Protein AF-A0A382JFG4-F1 (afdb_monomer)

InterPro domains:
  IPR036909 Cytochrome c-like domain superfamily [G3DSA:1.10.760.10] (3-92)
  IPR036909 Cytochrome c-like domain superfamily [SSF46626] (4-91)

Sequence (92 aa):
MAGAAGAQEHPSEPHRHPEAQAIENPLESTADSRRVGRQRYVFMCRECHGNSGRGDGDMSHAGGVPSDFTDDVWQHGESDGEVFTVIKDGVT

Nearest PDB structures (foldseek):
  8x2j-assembly1_E  TM=8.444E-01  e=1.487E-02  Chloroflexus aurantiacus J-10-fl
  6loe-assembly1_E  TM=8.308E-01  e=1.359E-01  Roseiflexus castenholzii DSM 13941
  6lod-assembly1_E  TM=7.759E-01  e=1.266E-01  Roseiflexus castenholzii DSM 13941
  7o9u-assembly1_A  TM=5.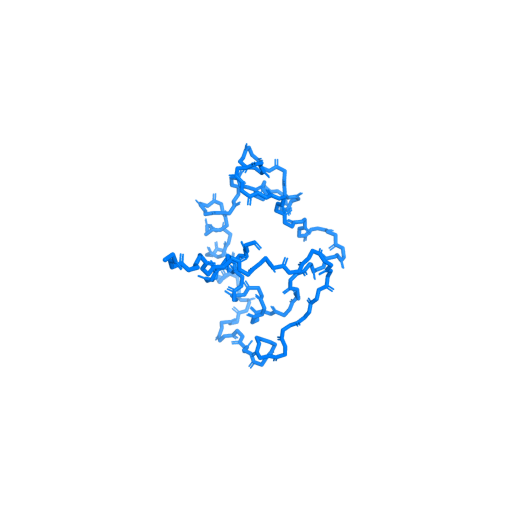068E-01  e=1.684E-01  Thioalkalivibrio paradoxus ARh 1

Organism: NCBI:txid408172

Secondary structure (DSSP, 8-state):
-PPP----PPPSS----HHHHT---SS---HHHHHHHHHHHHHHTHHHHTTTSSS-STTTTSSS----TTSS--TT-SSHHHHHHHHHH---

Structure (mmCIF, N/CA/C/O backbone):
data_AF-A0A382JFG4-F1
#
_entry.id   AF-A0A382JFG4-F1
#
loop_
_atom_site.group_PDB
_atom_site.id
_atom_site.type_symbol
_atom_site.label_atom_id
_atom_site.label_alt_id
_atom_site.label_comp_id
_atom_site.label_asym_id
_atom_site.label_entity_id
_atom_site.label_seq_id
_atom_site.pdbx_PDB_ins_code
_atom_site.Cartn_x
_atom_site.Cartn_y
_atom_site.Cartn_z
_atom_site.occupancy
_atom_site.B_iso_or_equiv
_atom_site.auth_seq_id
_atom_site.auth_comp_id
_atom_site.auth_asym_id
_atom_site.auth_atom_id
_atom_site.pdbx_PDB_model_num
ATOM 1 N N . MET A 1 1 ? 41.334 -4.334 13.024 1.00 34.38 1 MET A N 1
ATOM 2 C CA . MET A 1 1 ? 40.489 -4.663 11.859 1.00 34.38 1 MET A CA 1
ATOM 3 C C . MET A 1 1 ? 39.075 -4.870 12.383 1.00 34.38 1 MET A C 1
ATOM 5 O O . MET A 1 1 ? 38.800 -5.930 12.926 1.00 34.38 1 MET A O 1
ATOM 9 N N . ALA A 1 2 ? 38.244 -3.826 12.386 1.00 35.53 2 ALA A N 1
ATOM 10 C CA . ALA A 1 2 ? 36.867 -3.906 12.878 1.00 35.53 2 ALA A CA 1
ATOM 11 C C . ALA A 1 2 ? 35.985 -4.532 11.788 1.00 35.53 2 ALA A C 1
ATOM 13 O O . ALA A 1 2 ? 36.041 -4.094 10.640 1.00 35.53 2 ALA A O 1
ATOM 14 N N . GLY A 1 3 ? 35.248 -5.587 12.139 1.00 33.31 3 GLY A N 1
ATOM 15 C CA . GLY A 1 3 ? 34.343 -6.289 11.234 1.00 33.31 3 GLY A CA 1
ATOM 16 C C . GLY A 1 3 ? 33.158 -5.410 10.852 1.00 33.31 3 GLY A C 1
ATOM 17 O O . GLY A 1 3 ? 32.549 -4.777 11.713 1.00 33.31 3 GLY A O 1
ATOM 18 N N . ALA A 1 4 ? 32.848 -5.373 9.559 1.00 40.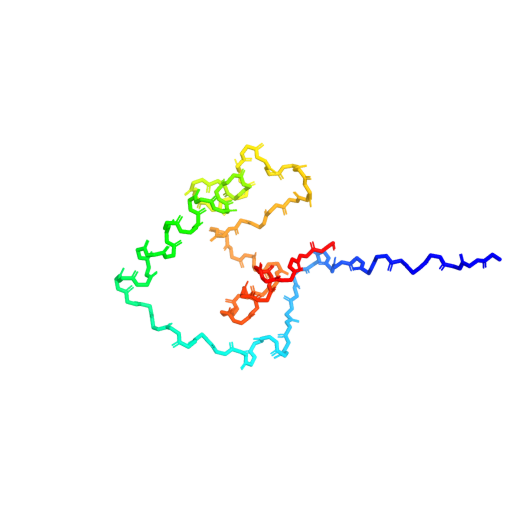72 4 ALA A N 1
ATOM 19 C CA . ALA A 1 4 ? 31.590 -4.839 9.073 1.00 40.72 4 ALA A CA 1
ATOM 20 C C . ALA A 1 4 ? 30.468 -5.764 9.565 1.00 40.72 4 ALA A C 1
ATOM 22 O O . ALA A 1 4 ? 30.479 -6.959 9.269 1.00 40.72 4 ALA A O 1
ATOM 23 N N . ALA A 1 5 ? 29.533 -5.223 10.343 1.00 39.56 5 ALA A N 1
ATOM 24 C CA . ALA A 1 5 ? 28.254 -5.875 10.572 1.00 39.56 5 ALA A CA 1
ATOM 25 C C . ALA A 1 5 ? 27.565 -5.970 9.205 1.00 39.56 5 ALA A C 1
ATOM 27 O O . ALA A 1 5 ? 27.263 -4.940 8.601 1.00 39.56 5 ALA A O 1
ATOM 28 N N . GLY A 1 6 ? 27.432 -7.189 8.679 1.00 38.53 6 GLY A N 1
ATOM 29 C CA . GLY A 1 6 ? 26.721 -7.432 7.431 1.00 38.53 6 GLY A CA 1
ATOM 30 C C . GLY A 1 6 ? 25.304 -6.886 7.547 1.00 38.53 6 GLY A C 1
ATOM 31 O O . GLY A 1 6 ? 24.648 -7.088 8.571 1.00 38.53 6 GLY A O 1
ATOM 32 N N . ALA A 1 7 ? 24.854 -6.165 6.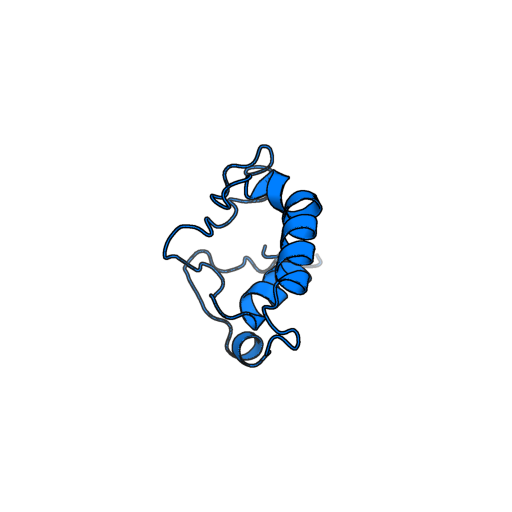520 1.00 49.47 7 ALA A N 1
ATOM 33 C CA . ALA A 1 7 ? 23.432 -5.951 6.325 1.00 49.47 7 ALA A CA 1
ATOM 34 C C . ALA A 1 7 ? 22.797 -7.343 6.290 1.00 49.47 7 ALA A C 1
ATOM 36 O O . ALA A 1 7 ? 23.196 -8.194 5.505 1.00 49.47 7 ALA A O 1
ATOM 37 N N . GLN A 1 8 ? 21.918 -7.605 7.241 1.00 51.12 8 GLN A N 1
ATOM 38 C CA . GLN A 1 8 ? 21.192 -8.859 7.325 1.00 51.12 8 GLN A CA 1
ATOM 39 C C . GLN A 1 8 ? 20.208 -8.869 6.152 1.00 51.12 8 GLN A C 1
ATOM 41 O O . GLN A 1 8 ? 19.219 -8.148 6.183 1.00 51.12 8 GLN A O 1
ATOM 46 N N . GLU A 1 9 ? 20.557 -9.605 5.096 1.00 61.62 9 GLU A N 1
ATOM 47 C CA . GLU A 1 9 ? 19.747 -9.787 3.888 1.00 61.62 9 GLU A CA 1
ATOM 48 C C . GLU A 1 9 ? 18.390 -10.398 4.272 1.00 61.62 9 GLU A C 1
ATOM 50 O O . GLU A 1 9 ? 18.328 -11.409 4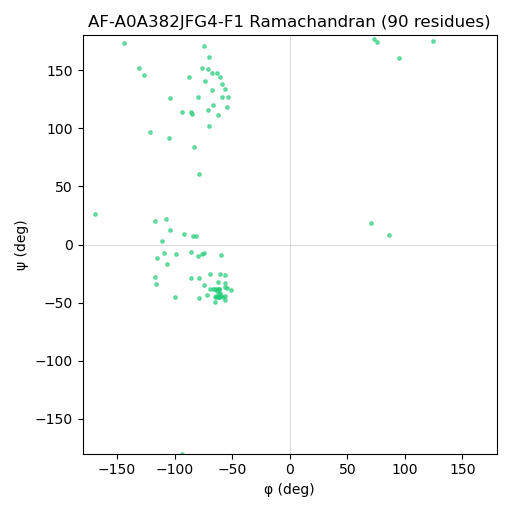.980 1.00 61.62 9 GLU A O 1
ATOM 55 N N . HIS A 1 10 ? 17.296 -9.758 3.855 1.00 70.88 10 HIS A N 1
ATOM 56 C CA . HIS A 1 10 ? 15.944 -10.225 4.126 1.00 70.88 10 HIS A CA 1
ATOM 57 C C . HIS A 1 10 ? 15.647 -11.447 3.236 1.00 70.88 10 HIS A C 1
ATOM 59 O O . HIS A 1 10 ? 16.070 -11.472 2.076 1.00 70.88 10 HIS A O 1
ATOM 65 N N . PRO A 1 11 ? 14.951 -12.488 3.737 1.00 81.94 11 PRO A N 1
ATOM 66 C CA . PRO A 1 11 ? 14.773 -13.724 2.978 1.00 81.94 11 PRO A CA 1
ATOM 67 C C . PRO A 1 11 ? 14.064 -13.499 1.635 1.00 81.94 11 PRO A C 1
ATOM 69 O O . PRO A 1 11 ? 13.079 -12.761 1.559 1.00 81.94 11 PRO A O 1
ATOM 72 N N . SER A 1 12 ? 14.547 -14.168 0.583 1.00 81.31 12 SER A N 1
ATOM 73 C CA . SER A 1 12 ? 13.997 -14.074 -0.778 1.00 81.31 12 SER A CA 1
ATOM 74 C C . SER A 1 12 ? 12.728 -14.900 -0.994 1.00 81.31 12 SER A C 1
ATOM 76 O O . SER A 1 12 ? 11.900 -14.567 -1.845 1.00 81.31 12 SER A O 1
ATOM 78 N N . GLU A 1 13 ? 12.574 -15.995 -0.252 1.00 88.88 13 GLU A N 1
ATOM 79 C CA . GLU A 1 13 ? 11.382 -16.836 -0.306 1.00 88.88 13 GLU A CA 1
ATOM 80 C C . GLU A 1 13 ? 10.202 -16.198 0.443 1.00 88.88 13 GLU A C 1
ATOM 82 O O . GLU A 1 13 ? 10.426 -15.493 1.428 1.00 88.88 13 GLU A O 1
ATOM 87 N N . PRO A 1 14 ? 8.946 -16.483 0.044 1.00 92.94 14 PRO A N 1
ATOM 88 C CA . PRO A 1 14 ? 7.778 -16.082 0.816 1.00 92.94 14 PRO A CA 1
ATOM 89 C C . PRO A 1 14 ? 7.876 -16.558 2.267 1.00 92.94 14 PRO A C 1
ATOM 91 O O . PRO A 1 14 ? 8.061 -17.748 2.537 1.00 92.94 14 PRO A O 1
ATOM 94 N N . HIS A 1 15 ? 7.716 -15.638 3.209 1.00 93.12 15 HIS A N 1
ATOM 95 C CA . HIS A 1 15 ? 7.781 -15.930 4.637 1.00 93.12 15 HIS A CA 1
ATOM 96 C C . HIS A 1 15 ? 6.783 -15.080 5.420 1.00 93.12 15 HIS A C 1
ATOM 98 O O . HIS A 1 15 ? 6.077 -14.238 4.868 1.00 93.12 15 HIS A O 1
ATOM 104 N N . ARG A 1 16 ? 6.672 -15.375 6.716 1.00 94.12 16 ARG A N 1
ATOM 105 C CA . ARG A 1 16 ? 5.703 -14.775 7.632 1.00 94.12 16 ARG A CA 1
ATOM 106 C C . ARG A 1 16 ? 6.394 -14.306 8.901 1.00 94.12 16 ARG A C 1
ATOM 108 O O . ARG A 1 16 ? 7.379 -14.912 9.323 1.00 94.12 16 ARG A O 1
ATOM 115 N N . HIS A 1 17 ? 5.828 -13.286 9.535 1.00 93.44 17 HIS A N 1
ATOM 116 C CA . HIS A 1 17 ? 6.366 -12.669 10.747 1.00 93.44 17 HIS A CA 1
ATOM 117 C C . HIS A 1 17 ? 5.326 -12.751 11.876 1.00 93.44 17 HIS A C 1
ATOM 119 O O . HIS A 1 17 ? 4.413 -11.923 11.917 1.00 93.44 17 HIS A O 1
ATOM 125 N N . PRO A 1 18 ? 5.402 -13.754 12.775 1.00 95.69 18 PRO A N 1
ATOM 126 C CA . PRO A 1 18 ? 4.386 -13.983 13.808 1.00 95.69 18 PRO A CA 1
ATOM 127 C C . PRO A 1 18 ? 4.128 -12.771 14.708 1.00 95.69 18 PRO A C 1
ATOM 129 O O . PRO A 1 18 ? 2.988 -12.503 15.081 1.00 95.69 18 PRO A O 1
ATOM 132 N N . GLU A 1 19 ? 5.171 -12.012 15.032 1.00 94.88 19 GLU A N 1
ATOM 133 C CA . GLU A 1 19 ? 5.068 -10.798 15.837 1.00 94.88 19 GLU A CA 1
ATOM 134 C C . GLU A 1 19 ? 4.297 -9.695 15.103 1.00 94.88 19 GLU A C 1
ATOM 136 O O . GLU A 1 19 ? 3.496 -8.995 15.720 1.00 94.88 19 GLU A O 1
ATOM 141 N N . ALA A 1 20 ? 4.498 -9.560 13.788 1.00 96.44 20 ALA A N 1
ATOM 142 C CA . ALA A 1 20 ? 3.787 -8.580 12.974 1.00 96.44 20 ALA A CA 1
ATOM 143 C C . ALA A 1 20 ? 2.332 -8.997 12.724 1.00 96.44 20 ALA A C 1
ATOM 145 O O . ALA A 1 20 ? 1.451 -8.147 12.742 1.00 96.44 20 ALA A O 1
ATOM 146 N N . GLN A 1 21 ? 2.046 -10.295 12.587 1.00 97.44 21 GLN A N 1
ATOM 147 C CA . GLN A 1 21 ? 0.672 -10.808 12.468 1.00 97.44 21 GLN A CA 1
ATOM 148 C C . GLN A 1 21 ? -0.199 -10.494 13.691 1.00 97.44 21 GLN A C 1
ATOM 150 O O . GLN A 1 21 ? -1.419 -10.419 13.571 1.00 97.44 21 GLN A O 1
ATOM 155 N N . ALA A 1 22 ? 0.408 -10.304 14.866 1.00 97.25 22 ALA A N 1
ATOM 156 C CA . ALA A 1 22 ? -0.306 -9.895 16.073 1.00 97.25 22 ALA A CA 1
ATOM 157 C C . ALA A 1 22 ? -0.680 -8.398 16.083 1.00 97.25 22 ALA A C 1
ATOM 159 O O . ALA A 1 22 ? -1.400 -7.957 16.980 1.00 97.25 22 ALA A O 1
ATOM 160 N N . ILE A 1 23 ? -0.187 -7.606 15.123 1.00 97.19 23 ILE A N 1
ATOM 161 C CA . ILE A 1 23 ? -0.521 -6.188 14.989 1.00 97.19 23 ILE A CA 1
ATOM 162 C C . ILE A 1 23 ? -1.811 -6.066 14.182 1.00 97.19 23 ILE A C 1
ATOM 164 O O . ILE A 1 23 ? -1.856 -6.346 12.985 1.00 97.19 23 ILE A O 1
ATOM 168 N N . GLU A 1 24 ? -2.858 -5.587 14.841 1.00 96.06 24 GLU A N 1
ATOM 169 C CA . GLU A 1 24 ? -4.134 -5.299 14.199 1.00 96.06 24 GLU A CA 1
ATOM 170 C C . GLU A 1 24 ? -4.150 -3.880 13.630 1.00 96.06 24 GLU A C 1
ATOM 172 O O . GLU A 1 24 ? -3.625 -2.936 14.228 1.00 96.06 24 GLU A O 1
ATOM 177 N N . ASN A 1 25 ? -4.801 -3.713 12.483 1.00 95.81 25 ASN A N 1
ATOM 178 C CA . ASN A 1 25 ? -5.064 -2.397 11.929 1.00 95.81 25 ASN A CA 1
ATOM 179 C C . ASN A 1 25 ? -6.127 -1.681 12.774 1.00 95.81 25 ASN A C 1
ATOM 181 O O . ASN A 1 25 ? -7.280 -2.114 12.799 1.00 95.81 25 ASN A O 1
ATOM 185 N N . PRO A 1 26 ? -5.786 -0.565 13.443 1.00 95.44 26 PRO A N 1
ATOM 186 C CA . PRO A 1 26 ? -6.744 0.148 14.279 1.00 95.44 26 PRO A CA 1
ATOM 187 C C . PRO A 1 26 ? -7.771 0.937 13.452 1.00 95.44 26 PRO A C 1
ATOM 189 O O . PRO A 1 26 ? -8.688 1.528 14.022 1.00 95.44 26 PRO A O 1
ATOM 192 N N . LEU A 1 27 ? -7.601 1.017 12.127 1.00 94.31 27 LEU A N 1
ATOM 193 C CA . LEU A 1 27 ? -8.467 1.763 11.225 1.00 94.31 27 LEU A CA 1
ATOM 194 C C . LEU A 1 27 ? -9.387 0.823 10.449 1.00 94.31 27 LEU A C 1
ATOM 196 O O . LEU A 1 27 ? -8.949 -0.054 9.710 1.00 94.31 27 LEU A O 1
ATOM 200 N N . GLU A 1 28 ? -10.685 1.091 10.524 1.00 95.44 28 GLU A N 1
ATOM 201 C CA . GLU A 1 28 ? -11.671 0.387 9.713 1.00 95.44 28 GLU A CA 1
ATOM 202 C C . GLU A 1 28 ? -11.535 0.728 8.215 1.00 95.44 28 GLU A C 1
ATOM 204 O O . GLU A 1 28 ? -11.240 1.865 7.819 1.00 95.44 28 GLU A O 1
ATOM 209 N N . SER A 1 29 ? -11.844 -0.243 7.348 1.00 95.44 29 SER A N 1
ATOM 210 C CA . SER A 1 29 ? -11.844 -0.088 5.882 1.00 95.44 29 SER A CA 1
ATOM 211 C C . SER A 1 29 ? -13.103 0.630 5.367 1.00 95.44 29 SER A C 1
ATOM 213 O O . SER A 1 29 ? -13.918 0.108 4.602 1.00 95.44 29 SER A O 1
ATOM 215 N N . THR A 1 30 ? -13.290 1.868 5.817 1.00 98.06 30 THR A N 1
ATOM 216 C CA . THR A 1 30 ? -14.363 2.759 5.372 1.00 98.06 30 THR A CA 1
ATOM 217 C C . THR A 1 30 ? -14.099 3.317 3.965 1.00 98.06 30 THR A C 1
ATOM 219 O O . THR A 1 30 ? -13.034 3.155 3.365 1.00 98.06 30 THR A O 1
ATOM 222 N N . ALA A 1 31 ? -15.088 3.993 3.373 1.00 98.00 31 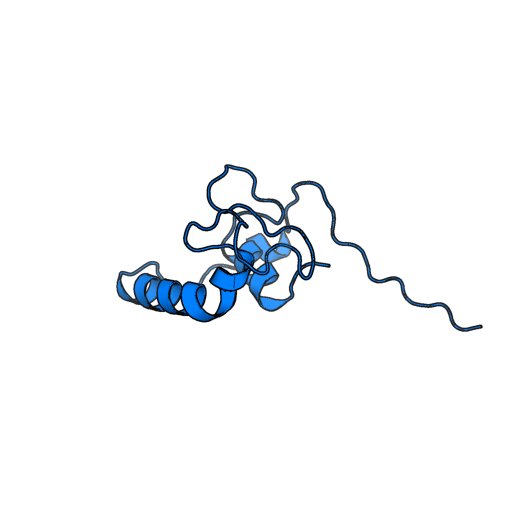ALA A N 1
ATOM 223 C CA . ALA A 1 31 ? -14.879 4.700 2.107 1.00 98.00 31 ALA A CA 1
ATOM 224 C C . ALA A 1 31 ? -13.810 5.804 2.229 1.00 98.00 31 ALA A C 1
ATOM 226 O O . ALA A 1 31 ? -12.989 5.968 1.324 1.00 98.00 31 ALA A O 1
ATOM 227 N N . ASP A 1 32 ? -13.782 6.516 3.357 1.00 97.88 32 ASP A N 1
ATOM 228 C CA . ASP A 1 32 ? -12.823 7.592 3.592 1.00 97.88 32 ASP A CA 1
ATOM 229 C C . ASP A 1 32 ? -11.403 7.082 3.833 1.00 97.88 32 ASP A C 1
ATOM 231 O O . ASP A 1 32 ? -10.470 7.621 3.232 1.00 97.88 32 ASP A O 1
ATOM 235 N N . SER A 1 33 ? -11.218 6.021 4.630 1.00 97.25 33 SER A N 1
ATOM 236 C CA . SER A 1 33 ? -9.880 5.451 4.845 1.00 97.25 33 SER A CA 1
ATOM 237 C C . SER A 1 33 ? -9.295 4.911 3.538 1.00 97.25 33 SER A C 1
ATOM 239 O O . SER A 1 33 ? -8.143 5.202 3.219 1.00 97.25 33 SER A O 1
ATOM 241 N N . ARG A 1 34 ? -10.107 4.258 2.695 1.00 97.19 34 ARG A N 1
ATOM 242 C CA . ARG A 1 34 ? -9.687 3.809 1.354 1.00 97.19 34 ARG A CA 1
ATOM 243 C C . ARG A 1 34 ? -9.366 4.964 0.408 1.00 97.19 34 ARG A C 1
ATOM 245 O O . ARG A 1 34 ? -8.406 4.881 -0.358 1.00 97.19 34 ARG A O 1
ATOM 252 N N . ARG A 1 35 ? -10.128 6.062 0.451 1.00 97.94 35 ARG A N 1
ATOM 253 C CA . ARG A 1 35 ? -9.842 7.268 -0.346 1.00 97.94 35 ARG A CA 1
ATOM 254 C C . ARG A 1 35 ? -8.502 7.888 0.050 1.00 97.94 35 ARG A C 1
ATOM 256 O O . ARG A 1 35 ? -7.716 8.238 -0.829 1.00 97.94 35 ARG A O 1
ATOM 263 N N . VAL A 1 36 ? -8.235 8.010 1.350 1.00 97.69 36 VAL A N 1
ATOM 264 C CA . VAL A 1 36 ? -6.951 8.508 1.864 1.00 97.69 36 VAL A CA 1
ATOM 265 C C . VAL A 1 36 ? -5.817 7.543 1.510 1.00 97.69 36 VAL A C 1
ATOM 267 O O . VAL A 1 36 ? -4.794 7.987 0.993 1.00 97.69 36 VAL A O 1
ATOM 270 N N . GLY A 1 37 ? -6.013 6.234 1.690 1.00 96.44 37 GLY A N 1
ATOM 271 C CA . GLY A 1 37 ? -5.046 5.199 1.312 1.00 96.44 37 GLY A CA 1
ATOM 272 C C . GLY A 1 37 ? -4.664 5.265 -0.167 1.00 96.44 37 GLY A C 1
ATOM 273 O O . GLY A 1 37 ? -3.480 5.289 -0.494 1.00 96.44 37 GLY A O 1
ATOM 274 N N . ARG A 1 38 ? -5.643 5.437 -1.068 1.00 97.00 38 ARG A N 1
ATOM 275 C CA . ARG A 1 38 ? -5.388 5.647 -2.503 1.00 97.00 38 ARG A CA 1
ATOM 276 C C . ARG A 1 38 ? -4.506 6.866 -2.763 1.00 97.00 38 ARG A C 1
ATOM 278 O O . ARG A 1 38 ? -3.595 6.786 -3.580 1.00 97.00 38 ARG A O 1
ATOM 285 N N . GLN A 1 39 ? -4.773 7.994 -2.101 1.00 98.00 39 GLN A N 1
ATOM 286 C CA . GLN A 1 39 ? -3.951 9.196 -2.267 1.00 98.00 39 GLN A CA 1
ATOM 287 C C . GLN A 1 39 ? -2.508 8.926 -1.831 1.00 98.00 39 GLN A C 1
ATOM 289 O O . GLN A 1 39 ? -1.582 9.255 -2.566 1.00 98.00 39 GLN A O 1
ATOM 294 N N . ARG A 1 40 ? -2.312 8.271 -0.681 1.00 97.25 40 ARG A N 1
ATOM 295 C CA . ARG A 1 40 ? -0.974 7.906 -0.192 1.00 97.25 40 ARG A CA 1
ATOM 296 C C . ARG A 1 40 ? -0.244 6.974 -1.152 1.00 97.25 40 ARG A C 1
ATOM 298 O O . ARG A 1 40 ? 0.898 7.264 -1.486 1.00 97.25 40 ARG A O 1
ATOM 305 N N . TYR A 1 41 ? -0.918 5.948 -1.665 1.00 97.31 41 TYR A N 1
ATOM 306 C CA . TYR A 1 41 ? -0.353 5.042 -2.664 1.00 97.31 41 TYR A CA 1
ATOM 307 C C . TYR A 1 41 ? 0.137 5.794 -3.908 1.00 97.31 41 TYR A C 1
ATOM 309 O O . TYR A 1 41 ? 1.273 5.611 -4.341 1.00 97.31 41 TYR A O 1
ATOM 317 N N . VAL A 1 42 ? -0.692 6.694 -4.451 1.00 97.19 42 VAL A N 1
ATOM 318 C CA . VAL A 1 42 ? -0.346 7.476 -5.649 1.00 97.19 42 VAL A CA 1
ATOM 319 C C . VAL A 1 42 ? 0.885 8.355 -5.431 1.00 97.19 42 VAL A C 1
ATOM 321 O O . VAL A 1 42 ? 1.678 8.491 -6.358 1.00 97.19 42 VAL A O 1
ATOM 324 N N . PHE A 1 43 ? 1.036 8.947 -4.243 1.00 96.62 43 PHE A N 1
ATOM 325 C CA . PHE A 1 43 ? 2.139 9.863 -3.941 1.00 96.62 43 PHE A CA 1
ATOM 326 C C . PHE A 1 43 ? 3.423 9.176 -3.468 1.00 96.62 43 PHE A C 1
ATOM 328 O O . PHE A 1 43 ? 4.488 9.744 -3.666 1.00 96.62 43 PHE A O 1
ATOM 335 N N . MET A 1 44 ? 3.333 8.009 -2.825 1.00 95.56 44 MET A N 1
ATOM 336 C CA . MET A 1 44 ? 4.477 7.391 -2.138 1.00 95.56 44 MET A CA 1
ATOM 337 C C . MET A 1 44 ? 4.901 6.042 -2.727 1.00 95.56 44 MET A C 1
ATOM 339 O O . MET A 1 44 ? 6.057 5.664 -2.592 1.00 95.56 44 MET A O 1
ATOM 343 N N . CYS A 1 45 ? 3.982 5.291 -3.340 1.00 95.31 45 CYS A N 1
ATOM 344 C CA . CYS A 1 45 ? 4.200 3.875 -3.672 1.00 95.31 45 CYS A CA 1
ATOM 345 C C . CYS A 1 45 ? 4.199 3.618 -5.185 1.00 95.31 45 CYS A C 1
ATOM 347 O O . CYS A 1 45 ? 4.925 2.758 -5.681 1.00 95.31 45 CYS A O 1
ATOM 349 N N . ARG A 1 46 ? 3.381 4.376 -5.924 1.00 96.88 46 ARG A N 1
ATOM 350 C CA . ARG A 1 46 ? 3.120 4.209 -7.362 1.00 96.88 46 ARG A CA 1
ATOM 351 C C . ARG A 1 46 ? 4.375 4.258 -8.230 1.00 96.88 46 ARG A C 1
ATOM 353 O O . ARG A 1 46 ? 4.404 3.599 -9.262 1.00 96.88 46 ARG A O 1
ATOM 360 N N . GLU A 1 47 ? 5.380 5.046 -7.860 1.00 95.00 47 GLU A N 1
ATOM 361 C CA . GLU A 1 47 ? 6.601 5.182 -8.665 1.00 95.00 47 GLU A CA 1
ATOM 362 C C . GLU A 1 47 ? 7.351 3.853 -8.805 1.00 95.00 47 GLU A C 1
ATOM 364 O O . GLU A 1 47 ? 7.906 3.592 -9.867 1.00 95.00 47 GLU A O 1
ATOM 369 N N . CYS A 1 48 ? 7.292 2.983 -7.792 1.00 94.62 48 CYS A N 1
ATOM 370 C CA . CYS A 1 48 ? 7.887 1.646 -7.841 1.00 94.62 48 CYS A CA 1
ATOM 371 C C . CYS A 1 48 ? 6.845 0.562 -8.156 1.00 94.62 48 CYS A C 1
ATOM 373 O O . CYS A 1 48 ? 7.075 -0.282 -9.014 1.00 94.62 48 CYS A O 1
ATOM 375 N N . HIS A 1 49 ? 5.676 0.598 -7.507 1.00 95.00 49 HIS A N 1
ATOM 376 C CA . HIS A 1 49 ? 4.657 -0.454 -7.641 1.00 95.00 49 HIS A CA 1
ATOM 377 C C . HIS A 1 49 ? 3.703 -0.281 -8.838 1.00 95.00 49 HIS A C 1
ATOM 379 O O . HIS A 1 49 ? 2.881 -1.155 -9.105 1.00 95.00 49 HIS A O 1
ATOM 385 N N . GLY A 1 50 ? 3.778 0.840 -9.559 1.00 96.25 50 GLY A N 1
ATOM 386 C CA . GLY A 1 50 ? 2.921 1.136 -10.707 1.00 96.25 50 GLY A CA 1
ATOM 387 C C . GLY A 1 50 ? 1.493 1.545 -10.325 1.00 96.25 50 GLY A C 1
ATOM 388 O O . GLY A 1 50 ? 1.086 1.522 -9.164 1.00 96.25 50 GLY A O 1
ATOM 389 N N . ASN A 1 51 ? 0.680 1.944 -11.308 1.00 95.75 51 ASN A N 1
ATOM 390 C CA . ASN A 1 51 ? -0.727 2.316 -11.063 1.00 95.75 51 ASN A CA 1
ATOM 391 C C . ASN A 1 51 ? -1.613 1.121 -10.686 1.00 95.75 51 ASN A C 1
ATOM 393 O O . ASN A 1 51 ? -2.658 1.307 -10.062 1.00 95.75 51 ASN A O 1
ATOM 397 N N . SER A 1 52 ? -1.216 -0.076 -11.114 1.00 95.31 52 SER A N 1
ATOM 398 C CA . SER A 1 52 ? -1.980 -1.310 -10.939 1.00 95.31 52 SER A CA 1
ATOM 399 C C . SER A 1 52 ? -1.510 -2.152 -9.750 1.00 95.31 52 SER A C 1
ATOM 401 O O . SER A 1 52 ? -2.204 -3.096 -9.398 1.00 95.31 52 SER A O 1
ATOM 403 N N . GLY A 1 53 ? -0.388 -1.796 -9.112 1.00 95.50 53 GLY A N 1
ATOM 404 C CA . GLY A 1 53 ? 0.180 -2.566 -8.003 1.00 95.50 53 GLY A CA 1
ATOM 405 C C . GLY A 1 53 ? 1.104 -3.700 -8.428 1.00 95.50 53 GLY A C 1
ATOM 406 O O . GLY A 1 53 ? 1.516 -4.464 -7.570 1.00 95.50 53 GLY A O 1
ATOM 407 N N . ARG A 1 54 ? 1.454 -3.807 -9.713 1.00 95.56 54 ARG A N 1
ATOM 408 C CA . ARG A 1 54 ? 2.175 -4.954 -10.288 1.00 95.56 54 ARG A CA 1
ATOM 409 C C . ARG A 1 54 ? 3.696 -4.911 -10.140 1.00 95.56 54 ARG A C 1
ATOM 411 O O . ARG A 1 54 ? 4.393 -5.698 -10.770 1.00 95.56 54 ARG A O 1
ATOM 418 N N . GLY A 1 55 ? 4.229 -3.948 -9.390 1.00 94.56 55 GLY A N 1
ATOM 419 C CA . GLY A 1 55 ? 5.681 -3.773 -9.302 1.00 94.56 55 GLY A CA 1
ATOM 420 C C . GLY A 1 55 ? 6.311 -3.232 -10.591 1.00 94.56 55 GLY A C 1
ATOM 421 O O . GLY A 1 55 ? 7.512 -3.371 -10.779 1.00 94.56 55 GLY A O 1
ATOM 422 N N . ASP A 1 56 ? 5.517 -2.633 -11.487 1.00 95.00 56 ASP A N 1
ATOM 423 C CA . ASP A 1 56 ? 5.917 -2.217 -12.840 1.00 95.00 56 ASP A CA 1
ATOM 424 C C . ASP A 1 56 ? 6.066 -0.693 -13.000 1.00 95.00 56 ASP A C 1
ATOM 426 O O . ASP A 1 56 ? 5.968 -0.158 -14.105 1.00 95.00 56 ASP A O 1
ATOM 430 N N . GLY A 1 57 ? 6.279 0.030 -11.895 1.00 94.88 57 GLY A N 1
ATOM 431 C CA . GLY A 1 57 ? 6.502 1.475 -11.921 1.00 94.88 57 GLY A CA 1
ATOM 432 C C . GLY A 1 57 ? 7.859 1.862 -12.522 1.00 94.88 57 GLY A C 1
ATOM 433 O O . GLY A 1 57 ? 8.789 1.055 -12.568 1.00 94.88 57 GLY A O 1
ATOM 434 N N . ASP A 1 58 ? 7.995 3.124 -12.938 1.00 94.62 58 ASP A N 1
ATOM 435 C CA . ASP A 1 58 ? 9.211 3.659 -13.576 1.00 94.62 58 ASP A CA 1
ATOM 436 C C . ASP A 1 58 ? 10.480 3.480 -12.715 1.00 94.62 58 ASP A C 1
ATOM 438 O O . ASP A 1 58 ? 11.587 3.385 -13.243 1.00 94.62 58 ASP A O 1
ATOM 442 N N . MET A 1 59 ? 10.322 3.399 -11.389 1.00 93.31 59 MET A N 1
ATOM 443 C CA . MET A 1 59 ? 11.400 3.220 -10.409 1.00 93.31 59 MET A CA 1
ATOM 444 C C . MET A 1 59 ? 11.495 1.792 -9.850 1.00 93.31 59 MET A C 1
ATOM 446 O O . MET A 1 59 ? 12.236 1.552 -8.897 1.00 93.31 59 MET A O 1
ATOM 450 N N . SER A 1 60 ? 10.805 0.821 -10.453 1.00 90.81 60 SER A N 1
ATOM 451 C CA . SER A 1 60 ? 10.784 -0.592 -10.027 1.00 90.81 60 SER A CA 1
ATOM 452 C C . SER A 1 60 ? 12.149 -1.294 -10.010 1.00 90.81 60 SER A C 1
ATOM 454 O O . SER A 1 60 ? 12.253 -2.408 -9.518 1.00 90.81 60 SER A O 1
ATOM 456 N N . HIS A 1 61 ? 13.211 -0.677 -10.530 1.00 85.38 61 HIS A N 1
ATOM 457 C CA . HIS A 1 61 ? 14.564 -1.246 -10.547 1.00 85.38 61 HIS A CA 1
ATOM 458 C C . HIS A 1 61 ? 15.551 -0.512 -9.629 1.00 85.38 61 HIS A C 1
ATOM 460 O O . HIS A 1 61 ? 16.737 -0.834 -9.616 1.00 85.38 61 HIS A O 1
ATOM 466 N N . ALA A 1 62 ? 15.093 0.493 -8.877 1.00 80.75 62 ALA A N 1
ATOM 467 C CA . ALA A 1 62 ? 15.971 1.399 -8.138 1.00 80.75 62 ALA A CA 1
ATOM 468 C C . ALA A 1 62 ? 16.510 0.835 -6.806 1.00 80.75 62 ALA A C 1
ATOM 470 O O . ALA A 1 62 ? 17.401 1.447 -6.219 1.00 80.75 62 ALA A O 1
ATOM 471 N N . GLY A 1 63 ? 16.004 -0.307 -6.326 1.00 73.25 63 GLY A N 1
ATOM 472 C CA . GLY A 1 63 ? 16.393 -0.853 -5.017 1.00 73.25 63 GLY A CA 1
ATOM 473 C C . GLY A 1 63 ? 15.923 -2.279 -4.721 1.00 73.25 63 GLY A C 1
ATOM 474 O O . GLY A 1 63 ? 15.739 -2.614 -3.561 1.00 73.25 63 GLY A O 1
ATOM 475 N N . GLY A 1 64 ? 15.692 -3.098 -5.751 1.00 79.50 64 GLY A N 1
ATOM 476 C CA . GLY A 1 64 ? 15.065 -4.422 -5.640 1.00 79.50 64 GLY A CA 1
ATOM 477 C C . GLY A 1 64 ? 13.844 -4.531 -6.550 1.00 79.50 64 GLY A C 1
ATOM 478 O O . GLY A 1 64 ? 13.479 -3.547 -7.187 1.00 79.50 64 GLY A O 1
ATOM 479 N N . VAL A 1 65 ? 13.237 -5.718 -6.633 1.00 84.75 65 VAL A N 1
ATOM 480 C CA . VAL A 1 65 ? 11.991 -5.934 -7.388 1.00 84.75 65 VAL A CA 1
ATOM 481 C C . VAL A 1 65 ? 10.814 -5.773 -6.420 1.00 84.75 65 VAL A C 1
ATOM 483 O O . VAL A 1 65 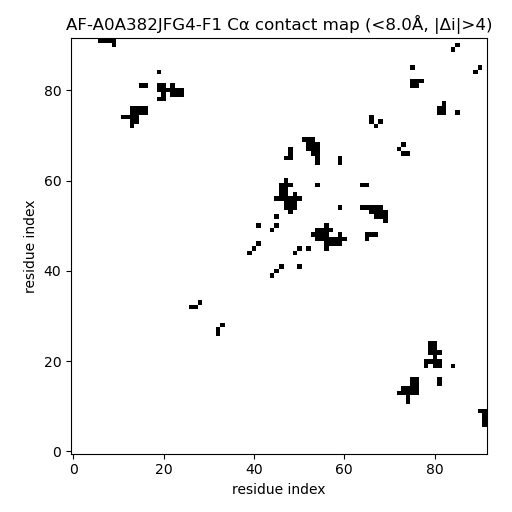? 10.703 -6.576 -5.493 1.00 84.75 65 VAL A O 1
ATOM 486 N N . PRO A 1 66 ? 9.953 -4.751 -6.584 1.00 90.88 66 PRO A N 1
ATOM 487 C CA . PRO A 1 66 ? 8.784 -4.578 -5.733 1.00 90.88 66 PRO A CA 1
ATOM 488 C C . PRO A 1 66 ? 7.814 -5.753 -5.889 1.00 90.88 66 PRO A C 1
ATOM 490 O O . PRO A 1 66 ? 7.672 -6.300 -6.981 1.00 90.88 66 PRO A O 1
ATOM 493 N N . SER A 1 67 ? 7.107 -6.107 -4.816 1.00 91.12 67 SER A N 1
ATOM 494 C CA . SER A 1 67 ? 6.054 -7.126 -4.872 1.00 91.12 67 SER A CA 1
ATOM 495 C C . SER A 1 67 ? 4.926 -6.731 -5.834 1.00 91.12 67 SER A C 1
ATOM 497 O O . SER A 1 67 ? 4.549 -5.553 -5.908 1.00 91.12 67 SER A O 1
ATOM 499 N N . ASP A 1 68 ? 4.370 -7.727 -6.528 1.00 93.06 68 ASP A N 1
ATOM 500 C CA . ASP A 1 68 ? 3.124 -7.612 -7.286 1.00 93.06 68 ASP A CA 1
ATOM 501 C C . ASP A 1 68 ? 1.948 -7.846 -6.327 1.00 93.06 68 ASP A C 1
ATOM 503 O O . ASP A 1 68 ? 1.754 -8.934 -5.808 1.00 93.06 68 ASP A O 1
ATOM 507 N N . PHE A 1 69 ? 1.154 -6.811 -6.060 1.00 93.56 69 PHE A N 1
ATOM 508 C CA . PHE A 1 69 ? -0.014 -6.894 -5.175 1.00 93.56 69 PHE A CA 1
ATOM 509 C C . PHE A 1 69 ? -1.263 -7.473 -5.860 1.00 93.56 69 PHE A C 1
ATOM 511 O O . PHE A 1 69 ? -2.360 -7.401 -5.303 1.00 93.56 69 PHE A O 1
ATOM 518 N N . THR A 1 70 ? -1.134 -7.960 -7.095 1.00 93.69 70 THR A N 1
ATOM 519 C CA . THR A 1 70 ? -2.226 -8.538 -7.891 1.00 93.69 70 THR A CA 1
ATOM 520 C C . THR A 1 70 ? -2.109 -10.047 -8.074 1.00 93.69 70 THR A C 1
ATOM 522 O O . THR A 1 70 ? -3.042 -10.653 -8.605 1.00 93.69 70 THR A O 1
ATOM 525 N N . ASP A 1 71 ? -0.999 -10.646 -7.641 1.00 93.56 71 ASP A N 1
ATOM 526 C CA . ASP A 1 71 ? -0.830 -12.093 -7.588 1.00 93.56 71 ASP A CA 1
ATOM 527 C C . ASP A 1 71 ? -1.207 -12.661 -6.204 1.00 93.56 71 ASP A C 1
ATOM 529 O O . ASP A 1 71 ? -1.644 -11.944 -5.302 1.00 93.56 71 ASP A O 1
ATOM 533 N N . ASP A 1 72 ? -1.082 -13.981 -6.055 1.00 92.62 72 ASP A N 1
ATOM 534 C CA . ASP A 1 72 ? -1.368 -14.685 -4.800 1.00 92.62 72 ASP A CA 1
ATOM 535 C C . ASP A 1 72 ? -0.112 -14.836 -3.904 1.00 92.62 72 ASP A C 1
ATOM 537 O O . ASP A 1 72 ? -0.127 -15.577 -2.916 1.00 92.62 72 ASP A O 1
ATOM 541 N N . VAL A 1 73 ? 1.004 -14.178 -4.246 1.00 92.31 73 VAL A N 1
ATOM 542 C CA . VAL A 1 73 ? 2.321 -14.353 -3.621 1.00 92.31 73 VAL A CA 1
ATOM 543 C C . VAL A 1 73 ? 2.662 -13.181 -2.697 1.00 92.31 73 VAL A C 1
ATOM 545 O O . VAL A 1 73 ? 3.329 -12.208 -3.043 1.00 92.31 73 VAL A O 1
ATOM 548 N N . TRP A 1 74 ? 2.308 -13.341 -1.426 1.00 91.69 74 TRP A N 1
ATOM 549 C CA . TRP A 1 74 ? 2.682 -12.402 -0.369 1.00 91.69 74 TRP A CA 1
ATOM 550 C C . TRP A 1 74 ? 4.093 -12.670 0.165 1.00 91.69 74 TRP A C 1
ATOM 552 O O . TRP A 1 74 ? 4.272 -13.339 1.184 1.00 91.69 74 TRP A O 1
ATOM 562 N N . GLN A 1 75 ? 5.098 -12.129 -0.531 1.00 90.94 75 GLN A N 1
ATOM 563 C CA . GLN A 1 75 ? 6.529 -12.331 -0.247 1.00 90.94 75 GLN A CA 1
ATOM 564 C C . GLN A 1 75 ? 6.929 -12.066 1.217 1.00 90.94 75 GLN A C 1
ATOM 566 O O . GLN A 1 75 ? 7.734 -12.804 1.781 1.00 90.94 75 GLN A O 1
ATOM 571 N N . HIS A 1 76 ? 6.351 -11.038 1.838 1.00 91.69 76 HIS A N 1
ATOM 572 C CA . HIS A 1 76 ? 6.666 -10.614 3.210 1.00 91.69 76 HIS A CA 1
ATOM 573 C C . HIS A 1 76 ? 5.463 -10.738 4.159 1.00 91.69 76 HIS A C 1
ATOM 575 O O . HIS A 1 76 ? 5.423 -10.099 5.209 1.00 91.69 76 HIS A O 1
ATOM 581 N N . GLY A 1 77 ? 4.475 -11.553 3.779 1.00 93.94 77 GLY A N 1
ATOM 582 C CA . GLY A 1 77 ? 3.235 -11.740 4.525 1.00 93.94 77 GLY A CA 1
ATOM 583 C C . GLY A 1 77 ? 2.077 -10.857 4.058 1.00 93.94 77 GLY A C 1
ATOM 584 O O . GLY A 1 77 ? 2.266 -9.870 3.351 1.00 93.94 77 GLY A O 1
ATOM 585 N N . GLU A 1 78 ? 0.861 -11.276 4.412 1.00 93.81 78 GLU A N 1
ATOM 586 C CA . GLU A 1 78 ? -0.403 -10.730 3.884 1.00 93.81 78 GLU A CA 1
ATOM 587 C C . GLU A 1 78 ? -1.254 -10.025 4.946 1.00 93.81 78 GLU A C 1
ATOM 589 O O . GLU A 1 78 ? -2.242 -9.373 4.617 1.00 93.81 78 GLU A O 1
ATOM 594 N N . SER A 1 79 ? -0.909 -10.179 6.229 1.00 96.50 79 SER A N 1
ATOM 595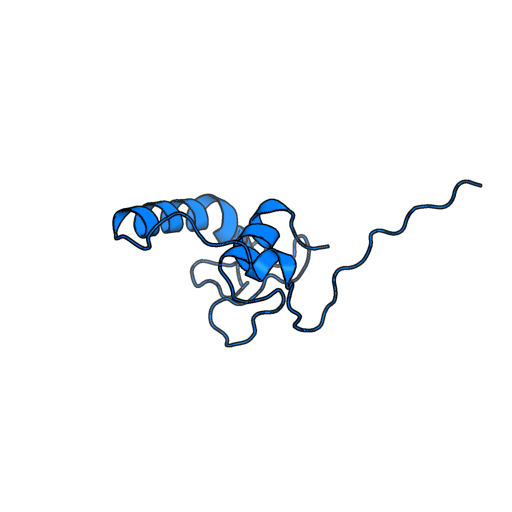 C CA . SER A 1 79 ? -1.660 -9.527 7.303 1.00 96.50 79 SER A CA 1
ATOM 596 C C . SER A 1 79 ? -1.415 -8.018 7.303 1.00 96.50 79 SER A C 1
ATOM 598 O O . SER A 1 79 ? -0.332 -7.551 6.945 1.00 96.50 79 SER A O 1
ATOM 600 N N . ASP A 1 80 ? -2.396 -7.243 7.772 1.00 96.25 80 ASP A N 1
ATOM 601 C CA . ASP A 1 80 ? -2.265 -5.785 7.874 1.00 96.25 80 ASP A CA 1
ATOM 602 C C . ASP A 1 80 ? -1.019 -5.371 8.677 1.00 96.25 80 ASP A C 1
ATOM 604 O O . ASP A 1 80 ? -0.344 -4.402 8.327 1.00 96.25 80 ASP A O 1
ATOM 608 N N . GLY A 1 81 ? -0.687 -6.119 9.732 1.00 97.56 81 GLY A N 1
ATOM 609 C CA . GLY A 1 81 ? 0.496 -5.882 10.549 1.00 97.56 81 GLY A CA 1
ATOM 610 C C . GLY A 1 81 ? 1.819 -6.180 9.836 1.00 97.56 81 GLY A C 1
ATOM 611 O O . GLY A 1 81 ? 2.779 -5.417 9.980 1.00 97.56 81 GLY A O 1
ATOM 612 N N . GLU A 1 82 ? 1.874 -7.232 9.016 1.00 96.62 82 GLU A N 1
ATOM 613 C CA . GLU A 1 82 ? 3.029 -7.539 8.158 1.00 96.62 82 GLU A CA 1
ATOM 614 C C . GLU A 1 82 ? 3.228 -6.444 7.101 1.00 96.62 82 GLU A C 1
ATOM 616 O O . GLU A 1 82 ? 4.310 -5.858 7.013 1.00 9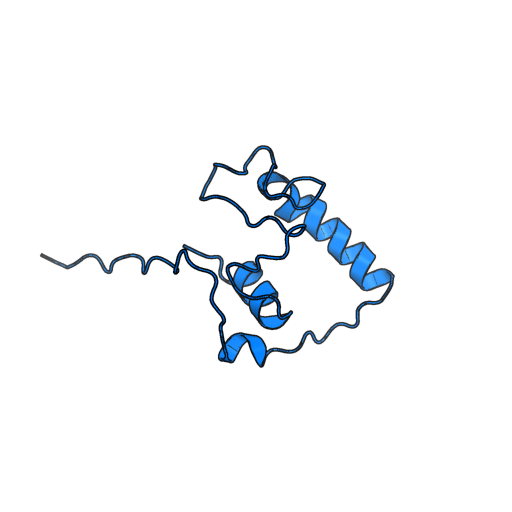6.62 82 GLU A O 1
ATOM 621 N N . VAL A 1 83 ? 2.163 -6.070 6.383 1.00 95.19 83 VAL A N 1
ATOM 622 C CA . VAL A 1 83 ? 2.194 -4.988 5.383 1.00 95.19 83 VAL A CA 1
ATOM 623 C C . VAL A 1 83 ? 2.610 -3.659 6.019 1.00 95.19 83 VAL A C 1
ATOM 625 O O . VAL A 1 83 ? 3.456 -2.944 5.480 1.00 95.19 83 VAL A O 1
ATOM 628 N N . PHE A 1 84 ? 2.059 -3.325 7.189 1.00 96.25 84 PHE A N 1
ATOM 629 C CA . PHE A 1 84 ? 2.429 -2.116 7.922 1.00 96.25 84 PHE A CA 1
ATOM 630 C C . PHE A 1 84 ? 3.911 -2.108 8.312 1.00 96.25 84 PHE A C 1
ATOM 632 O O . PHE A 1 84 ? 4.573 -1.077 8.179 1.00 96.25 84 PHE A O 1
ATOM 639 N N . THR A 1 85 ? 4.441 -3.245 8.765 1.00 96.00 85 THR A N 1
ATOM 640 C CA . THR A 1 85 ? 5.851 -3.371 9.154 1.00 96.00 85 THR A CA 1
ATOM 641 C C . THR A 1 85 ? 6.768 -3.150 7.954 1.00 96.00 85 THR A C 1
ATOM 643 O O . THR A 1 85 ? 7.695 -2.350 8.051 1.00 96.00 85 THR A O 1
ATOM 646 N N . VAL A 1 86 ? 6.455 -3.739 6.795 1.00 93.75 86 VAL A N 1
ATOM 647 C CA . VAL A 1 86 ? 7.212 -3.522 5.548 1.00 93.75 86 VAL A CA 1
ATOM 648 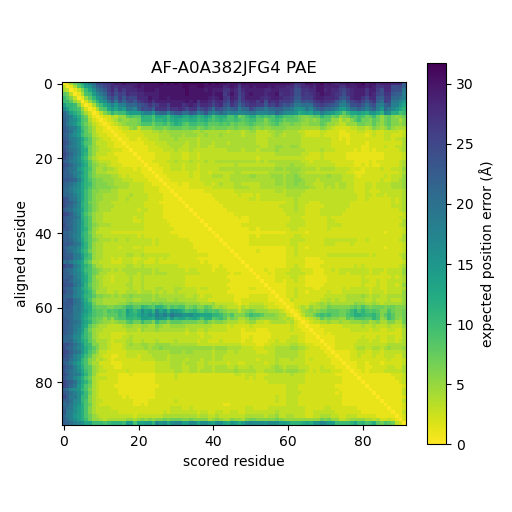C C . VAL A 1 86 ? 7.170 -2.055 5.110 1.00 93.75 86 VAL A C 1
ATOM 650 O O . VAL A 1 86 ? 8.199 -1.495 4.741 1.00 93.75 86 VAL A O 1
ATOM 653 N N . ILE A 1 87 ? 6.010 -1.395 5.192 1.00 94.06 87 ILE A N 1
ATOM 654 C CA . ILE A 1 87 ? 5.887 0.039 4.870 1.00 94.06 87 ILE A CA 1
ATOM 655 C C . ILE A 1 87 ? 6.728 0.900 5.825 1.00 94.06 87 ILE A C 1
ATOM 657 O O . ILE A 1 87 ? 7.295 1.910 5.406 1.00 94.06 87 ILE A O 1
ATOM 661 N N . LYS A 1 88 ? 6.771 0.539 7.111 1.00 94.56 88 LYS A N 1
ATOM 662 C CA . LYS A 1 88 ? 7.428 1.320 8.165 1.00 94.56 88 LYS A CA 1
ATOM 663 C C . LYS A 1 88 ? 8.946 1.147 8.167 1.00 94.56 88 LYS A C 1
ATOM 665 O O . LYS A 1 88 ? 9.660 2.139 8.303 1.00 94.56 88 LYS A O 1
ATOM 670 N N . ASP A 1 89 ? 9.411 -0.091 8.061 1.00 92.19 89 ASP A N 1
ATOM 671 C CA . ASP A 1 89 ? 10.806 -0.465 8.304 1.00 92.19 89 ASP A CA 1
ATOM 672 C C . ASP A 1 89 ? 11.568 -0.778 7.004 1.00 92.19 89 ASP A C 1
ATOM 674 O O . ASP A 1 89 ? 12.798 -0.726 6.987 1.00 92.19 89 ASP A O 1
ATOM 678 N N . GLY A 1 90 ? 10.852 -1.017 5.900 1.00 88.75 90 GLY A N 1
ATOM 679 C CA . GLY A 1 90 ? 11.428 -1.473 4.638 1.00 88.75 90 GLY A CA 1
ATOM 680 C C . GLY A 1 90 ? 11.860 -2.941 4.683 1.00 88.75 90 GLY A C 1
ATOM 681 O O . GLY A 1 90 ? 11.771 -3.614 5.707 1.00 88.75 90 GLY A O 1
ATOM 682 N N . VAL A 1 91 ? 12.339 -3.432 3.543 1.00 83.44 91 VAL A N 1
ATOM 683 C CA . VAL A 1 91 ? 12.999 -4.738 3.396 1.00 83.44 91 VAL A CA 1
ATOM 684 C C . VAL A 1 91 ? 14.356 -4.508 2.725 1.00 83.44 91 VAL A C 1
ATOM 686 O O . VAL A 1 91 ? 14.483 -3.575 1.928 1.00 83.44 91 VAL A O 1
ATOM 689 N N . THR A 1 92 ? 15.374 -5.295 3.083 1.00 63.81 92 THR A N 1
ATOM 690 C CA . THR A 1 92 ? 16.758 -5.166 2.578 1.00 63.81 92 THR A CA 1
ATOM 691 C C . THR A 1 92 ? 17.206 -6.382 1.803 1.00 63.81 92 THR A C 1
ATOM 693 O O . THR A 1 92 ? 16.983 -7.490 2.331 1.00 63.81 92 THR A O 1
#

Solvent-accessible surface area (backbone atoms only — not comparable to full-atom values): 5612 Å² total; per-residue (Å²): 136,85,79,78,80,71,83,77,71,52,77,88,60,70,43,76,52,76,74,31,58,70,38,76,69,92,69,70,91,44,74,64,51,50,54,51,49,52,52,49,38,64,76,74,43,24,54,29,22,20,97,79,30,59,19,71,15,94,47,21,77,76,84,56,79,49,69,38,74,76,62,95,66,48,50,64,32,80,42,64,20,23,48,50,45,43,74,72,73,54,85,88

Radius of gyration: 15.12 Å; Cα contacts (8 Å, |Δi|>4): 102; chains: 1; bounding box: 55×27×30 Å

pLDDT: mean 88.06, std 16.29, range [33.31, 98.06]

Foldseek 3Di:
DDDDPDPPAFDQAADEDPVLLPDADPDDPDPVVVVVVLVCCVVPPCQQLNPQSQRPHVCSPVPHHHHRPPDPGPRQDDHPSSVVCCVVPNHD

Mean predicted aligned error: 6.14 Å